Protein AF-A0A7W7EMN4-F1 (afdb_monomer)

Solvent-accessible surface area (backbone atoms only — not comparable to full-atom values): 3463 Å² total; per-residue (Å²): 133,84,83,81,56,67,66,57,59,47,42,53,50,17,45,52,53,15,51,62,70,38,55,67,67,43,71,67,42,90,50,65,66,57,31,53,63,45,44,55,61,16,50,52,46,11,51,56,46,28,50,53,50,48,53,51,54,59,60,72,74,108

Sequence (62 aa):
MSQDAPWLGGLLAAVNLGLKSIPFDRRRHRDWEIRLLAITPGVLASAEIGLKEHDRLALAKK

Structure (mmCIF, N/CA/C/O backbone):
data_AF-A0A7W7EMN4-F1
#
_entry.id   AF-A0A7W7EMN4-F1
#
loop_
_atom_site.group_PDB
_atom_site.id
_atom_site.type_symbol
_atom_site.label_atom_id
_atom_site.label_alt_id
_atom_site.label_comp_id
_atom_site.label_asym_id
_atom_site.label_entity_id
_atom_site.label_seq_id
_atom_site.pdbx_PDB_ins_code
_atom_site.Cartn_x
_atom_site.Cartn_y
_atom_site.Cartn_z
_atom_site.occupancy
_atom_site.B_iso_or_equiv
_atom_site.auth_seq_id
_atom_site.auth_comp_id
_atom_site.auth_asym_id
_atom_site.auth_atom_id
_atom_site.pdbx_PDB_model_num
ATOM 1 N N . MET A 1 1 ? -2.226 15.774 25.769 1.00 45.47 1 MET A N 1
ATOM 2 C CA . MET A 1 1 ? -2.375 14.804 24.662 1.00 45.47 1 MET A CA 1
ATOM 3 C C . MET A 1 1 ? -1.320 13.725 24.855 1.00 45.47 1 MET A C 1
ATOM 5 O O . MET A 1 1 ? -0.172 13.957 24.505 1.00 45.47 1 MET A O 1
ATOM 9 N N . SER A 1 2 ? -1.670 12.622 25.528 1.00 46.94 2 SER A N 1
ATOM 10 C CA . SER A 1 2 ? -0.738 11.503 25.757 1.00 46.94 2 SER A CA 1
ATOM 11 C C . SER A 1 2 ? -0.436 10.817 24.422 1.00 46.94 2 SER A C 1
ATOM 13 O O . SER A 1 2 ? -1.363 10.575 23.650 1.00 46.94 2 SER A O 1
ATOM 15 N N . GLN A 1 3 ? 0.845 10.593 24.126 1.00 55.62 3 GLN A N 1
ATOM 16 C CA . GLN A 1 3 ? 1.400 10.340 22.786 1.00 55.62 3 GLN A CA 1
ATOM 17 C C . GLN A 1 3 ? 1.450 8.860 22.371 1.00 55.62 3 GLN A C 1
ATOM 19 O O . GLN A 1 3 ? 2.222 8.493 21.488 1.00 55.62 3 GLN A O 1
ATOM 24 N N . ASP A 1 4 ? 0.586 8.012 22.918 1.00 57.50 4 ASP A N 1
ATOM 25 C CA . ASP A 1 4 ? 0.431 6.651 22.406 1.00 57.50 4 ASP A CA 1
ATOM 26 C C . ASP A 1 4 ? -0.564 6.710 21.253 1.00 57.50 4 ASP A C 1
ATOM 28 O O . ASP A 1 4 ? -1.781 6.660 21.428 1.00 57.50 4 ASP A O 1
ATOM 32 N N . ALA A 1 5 ? -0.029 6.949 20.061 1.00 65.50 5 ALA A N 1
ATOM 33 C CA . ALA A 1 5 ? -0.758 7.097 18.816 1.00 65.50 5 ALA A CA 1
ATOM 34 C C . ALA A 1 5 ? -0.856 5.733 18.089 1.00 65.50 5 ALA A C 1
ATOM 36 O O . ALA A 1 5 ? -0.097 5.506 17.148 1.00 65.50 5 ALA A O 1
ATOM 3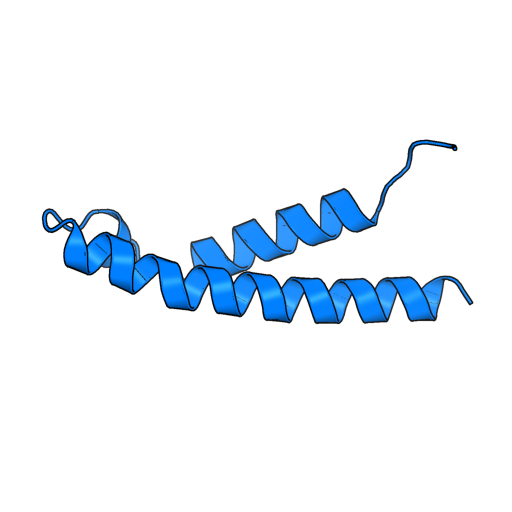7 N N . PRO A 1 6 ? -1.797 4.821 18.438 1.00 69.88 6 PRO A N 1
ATOM 38 C CA . PRO A 1 6 ? -1.913 3.503 17.793 1.00 69.88 6 PRO A CA 1
ATOM 39 C C . PRO A 1 6 ? -2.166 3.600 16.281 1.00 69.88 6 PRO A C 1
ATOM 41 O O . PRO A 1 6 ? -1.725 2.753 15.510 1.00 69.88 6 PRO A O 1
ATOM 44 N N . TRP A 1 7 ? -2.815 4.681 15.847 1.00 78.62 7 TRP A N 1
ATOM 45 C CA . TRP A 1 7 ? -3.027 5.023 14.443 1.00 78.62 7 TRP A CA 1
ATOM 46 C C . TRP A 1 7 ? -1.727 5.204 13.643 1.00 78.62 7 TRP A C 1
ATOM 48 O O . TRP A 1 7 ? -1.704 4.860 12.465 1.00 78.62 7 TRP A O 1
ATOM 58 N N . LEU A 1 8 ? -0.627 5.659 14.261 1.00 85.00 8 LEU A N 1
ATOM 59 C CA . LEU A 1 8 ? 0.667 5.799 13.580 1.00 85.00 8 LEU A CA 1
ATOM 60 C C . LEU A 1 8 ? 1.261 4.428 13.226 1.00 85.00 8 LEU A C 1
ATOM 62 O O . LEU A 1 8 ? 1.738 4.224 12.112 1.00 85.00 8 LEU A O 1
ATOM 66 N N . GLY A 1 9 ? 1.180 3.471 14.157 1.00 85.50 9 GLY A N 1
ATOM 67 C CA . GLY A 1 9 ? 1.597 2.087 13.920 1.00 85.50 9 GLY A CA 1
ATOM 68 C C . GLY A 1 9 ? 0.748 1.404 12.844 1.00 85.50 9 GLY A C 1
ATOM 69 O O . GLY A 1 9 ? 1.296 0.766 11.946 1.00 85.50 9 GLY A O 1
ATOM 70 N N . GLY A 1 10 ? -0.575 1.603 12.884 1.00 89.62 10 GLY A N 1
ATOM 71 C CA . GLY A 1 10 ? -1.503 1.097 11.865 1.00 89.62 10 GLY A CA 1
ATOM 72 C C . GLY A 1 10 ? -1.235 1.675 10.472 1.00 89.62 10 GLY A C 1
ATOM 73 O O . GLY A 1 10 ? -1.177 0.931 9.495 1.00 89.62 10 GLY A O 1
ATOM 74 N N . LEU A 1 11 ? -0.975 2.983 10.379 1.00 89.75 11 LEU A N 1
ATOM 75 C CA . LEU A 1 11 ? -0.638 3.652 9.121 1.00 89.75 11 LEU A CA 1
ATOM 76 C C . LEU A 1 11 ? 0.680 3.132 8.530 1.00 89.75 11 LEU A C 1
ATOM 78 O O . LEU A 1 11 ? 0.738 2.800 7.348 1.00 89.75 11 LEU A O 1
ATOM 82 N N . LEU A 1 12 ? 1.733 3.017 9.345 1.00 91.31 12 LEU A N 1
ATOM 83 C CA . LEU A 1 12 ? 3.033 2.496 8.906 1.00 91.31 12 LEU A CA 1
ATOM 84 C C . LEU A 1 12 ? 2.933 1.039 8.430 1.00 91.31 12 LEU A C 1
ATOM 86 O O . LEU A 1 12 ? 3.528 0.678 7.411 1.00 91.31 12 LEU A O 1
ATOM 90 N N . ALA A 1 13 ? 2.161 0.207 9.134 1.00 92.75 13 ALA A N 1
ATOM 91 C CA . ALA A 1 13 ? 1.901 -1.170 8.729 1.00 92.75 13 ALA A CA 1
ATOM 92 C C . ALA A 1 13 ? 1.136 -1.236 7.397 1.00 92.75 13 ALA A C 1
ATOM 94 O O . ALA A 1 13 ? 1.525 -2.005 6.515 1.00 92.75 13 ALA A O 1
ATOM 95 N N . ALA A 1 14 ? 0.110 -0.398 7.220 1.00 94.31 14 ALA A N 1
ATOM 96 C CA . ALA A 1 14 ? -0.673 -0.315 5.991 1.00 94.31 14 ALA A CA 1
ATOM 97 C C . ALA A 1 14 ? 0.179 0.112 4.785 1.00 94.31 14 ALA A C 1
ATOM 99 O O . ALA A 1 14 ? 0.136 -0.540 3.742 1.00 94.31 14 ALA A O 1
ATOM 100 N N . VAL A 1 15 ? 1.020 1.140 4.952 1.00 93.81 15 VAL A N 1
ATOM 101 C CA . VAL A 1 15 ? 1.961 1.605 3.919 1.00 93.81 15 VAL A CA 1
ATOM 102 C C . VAL A 1 15 ? 2.967 0.517 3.551 1.00 93.81 15 VAL A C 1
ATOM 104 O O . VAL A 1 15 ? 3.174 0.225 2.375 1.00 93.81 15 VAL A O 1
ATOM 107 N N . ASN A 1 16 ? 3.584 -0.135 4.538 1.00 93.50 16 ASN A N 1
ATOM 108 C CA . ASN A 1 16 ? 4.534 -1.213 4.272 1.00 93.50 16 ASN A CA 1
ATOM 109 C C . ASN A 1 16 ? 3.868 -2.389 3.539 1.00 93.50 16 ASN A C 1
ATOM 111 O O . ASN A 1 16 ? 4.452 -2.955 2.616 1.00 93.50 16 ASN A O 1
ATOM 115 N N . LEU A 1 17 ? 2.642 -2.752 3.926 1.00 93.94 17 LEU A N 1
ATOM 116 C CA . LEU A 1 17 ? 1.907 -3.857 3.318 1.00 93.94 17 LEU A CA 1
ATOM 117 C C . LEU A 1 17 ? 1.510 -3.542 1.868 1.00 93.94 17 LEU A C 1
ATOM 119 O O . LEU A 1 17 ? 1.758 -4.359 0.978 1.00 93.94 17 LEU A O 1
ATOM 123 N N . GLY A 1 18 ? 0.993 -2.339 1.603 1.00 91.56 18 GLY A N 1
ATOM 124 C CA . GLY A 1 18 ? 0.651 -1.911 0.249 1.00 91.56 18 GLY A CA 1
ATOM 125 C C . GLY A 1 18 ? 1.878 -1.769 -0.657 1.00 91.56 18 GLY A C 1
ATOM 126 O O . GLY A 1 18 ? 1.860 -2.250 -1.787 1.00 91.56 18 GLY A O 1
ATOM 127 N N . LEU A 1 19 ? 3.000 -1.233 -0.169 1.00 92.94 19 LEU A N 1
ATOM 128 C CA . LEU A 1 19 ? 4.238 -1.138 -0.960 1.00 92.94 19 LEU A CA 1
ATOM 129 C C . LEU A 1 19 ? 4.930 -2.494 -1.187 1.00 92.94 19 LEU A C 1
ATOM 131 O O . LEU A 1 19 ? 5.573 -2.704 -2.224 1.00 92.94 19 LEU A O 1
ATOM 135 N N . LYS A 1 20 ? 4.794 -3.445 -0.253 1.00 93.88 20 LYS A N 1
ATOM 136 C CA . LYS A 1 20 ? 5.294 -4.817 -0.436 1.00 93.88 20 LYS A CA 1
ATOM 137 C C . LYS A 1 20 ? 4.578 -5.555 -1.565 1.00 93.88 20 LYS A C 1
ATOM 139 O O . LYS A 1 20 ? 5.231 -6.374 -2.211 1.00 93.88 20 LYS A O 1
ATOM 144 N N . SER A 1 21 ? 3.312 -5.224 -1.837 1.00 91.12 21 SER A N 1
ATOM 145 C CA . SER A 1 21 ? 2.529 -5.813 -2.936 1.00 91.12 21 SER A CA 1
ATOM 146 C C . SER A 1 21 ? 3.100 -5.518 -4.330 1.00 91.12 21 SER A C 1
ATOM 148 O O . SER A 1 21 ? 2.846 -6.26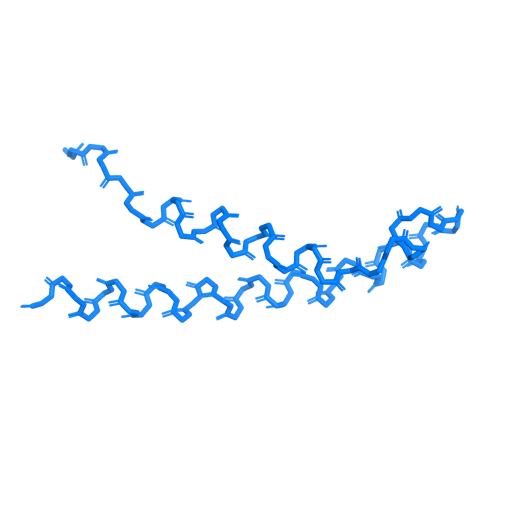1 -5.275 1.00 91.12 21 SER A O 1
ATOM 150 N N . ILE A 1 22 ? 3.922 -4.471 -4.462 1.00 92.69 22 ILE A N 1
ATOM 151 C CA . ILE A 1 22 ? 4.579 -4.123 -5.722 1.00 92.69 22 ILE A CA 1
ATOM 152 C C . ILE A 1 22 ? 5.641 -5.194 -6.041 1.00 92.69 22 ILE A C 1
ATOM 154 O O . ILE A 1 22 ? 6.547 -5.402 -5.236 1.00 92.69 22 ILE A O 1
ATOM 158 N N . PRO A 1 23 ? 5.618 -5.874 -7.199 1.00 90.69 23 PRO A N 1
ATOM 159 C CA . PRO A 1 23 ? 6.645 -6.856 -7.539 1.00 90.69 23 PRO A CA 1
ATOM 160 C C . PRO A 1 23 ? 8.050 -6.242 -7.575 1.00 90.69 23 PRO A C 1
ATOM 162 O O . PRO A 1 23 ? 8.244 -5.112 -8.025 1.00 90.69 23 PRO A O 1
ATOM 165 N N . PHE A 1 24 ? 9.055 -6.999 -7.132 1.00 89.25 24 PHE A N 1
ATOM 166 C CA . PHE A 1 24 ? 10.446 -6.535 -7.096 1.00 89.25 24 PHE A CA 1
ATOM 167 C C . PHE A 1 24 ? 10.973 -6.100 -8.468 1.00 89.25 24 PHE A C 1
ATOM 169 O O . PHE A 1 24 ? 11.628 -5.064 -8.558 1.00 89.25 24 PHE A O 1
ATOM 176 N N . ASP A 1 25 ? 10.634 -6.852 -9.515 1.00 87.38 25 ASP A N 1
ATOM 177 C CA . ASP A 1 25 ? 11.016 -6.554 -10.896 1.00 87.38 25 ASP A CA 1
ATOM 178 C C . ASP A 1 25 ? 10.504 -5.173 -11.344 1.00 87.38 25 ASP A C 1
ATOM 180 O O . ASP A 1 25 ? 11.262 -4.350 -11.849 1.00 87.38 25 ASP A O 1
ATOM 184 N N . ARG A 1 26 ? 9.255 -4.835 -10.992 1.00 88.44 26 ARG A N 1
ATOM 185 C CA . ARG A 1 26 ? 8.674 -3.508 -11.250 1.00 88.44 26 ARG A CA 1
ATOM 186 C C . ARG A 1 26 ? 9.300 -2.405 -10.393 1.00 88.44 26 ARG A C 1
ATOM 188 O O . ARG A 1 26 ? 9.475 -1.289 -10.871 1.00 88.44 26 ARG A O 1
ATOM 195 N N . ARG A 1 27 ? 9.686 -2.701 -9.142 1.00 86.25 27 ARG A N 1
ATOM 196 C CA . ARG A 1 27 ? 10.384 -1.738 -8.261 1.00 86.25 27 ARG A CA 1
ATOM 197 C C . ARG A 1 27 ? 11.796 -1.402 -8.747 1.00 86.25 27 ARG A C 1
ATOM 199 O O . ARG A 1 27 ? 12.250 -0.277 -8.538 1.00 86.25 27 ARG A O 1
ATOM 206 N N . ARG A 1 28 ? 12.491 -2.368 -9.358 1.00 89.38 28 ARG A N 1
ATOM 207 C CA . ARG A 1 28 ? 13.858 -2.220 -9.893 1.00 89.38 28 ARG A CA 1
ATOM 208 C C . ARG A 1 28 ? 13.914 -2.037 -11.410 1.00 89.38 28 ARG A C 1
ATOM 210 O O . ARG A 1 28 ? 15.003 -2.076 -11.978 1.00 89.38 28 ARG A O 1
ATOM 217 N N . HIS A 1 29 ? 12.774 -1.806 -12.051 1.00 93.75 29 HIS A N 1
ATOM 218 C CA . HIS A 1 29 ? 12.719 -1.603 -13.488 1.00 93.75 29 HIS A CA 1
ATOM 219 C C . HIS A 1 29 ? 13.568 -0.388 -13.890 1.00 93.75 29 HIS A C 1
ATOM 221 O O . HIS A 1 29 ? 13.568 0.635 -13.209 1.00 93.75 29 HIS A O 1
ATOM 227 N N . ARG A 1 30 ? 14.324 -0.491 -14.986 1.00 93.50 30 ARG A N 1
ATOM 228 C CA . ARG A 1 30 ? 15.214 0.596 -15.436 1.00 93.50 30 ARG A CA 1
ATOM 229 C C . ARG A 1 30 ? 14.435 1.826 -15.910 1.00 93.50 30 ARG A C 1
ATOM 231 O O . ARG A 1 30 ? 14.933 2.943 -15.810 1.00 93.50 30 ARG A O 1
ATOM 238 N N . ASP A 1 31 ? 13.222 1.599 -16.402 1.00 95.19 31 ASP A N 1
ATOM 239 C CA . ASP A 1 31 ? 12.291 2.643 -16.819 1.00 95.19 31 ASP A CA 1
ATOM 240 C C . ASP A 1 31 ? 11.579 3.288 -15.616 1.00 95.19 31 ASP A C 1
ATOM 242 O O . ASP A 1 31 ? 11.008 2.600 -14.765 1.00 95.19 31 ASP A O 1
ATOM 246 N N . TRP A 1 32 ? 11.613 4.618 -15.563 1.00 92.94 32 TRP A N 1
ATOM 247 C CA . TRP A 1 32 ? 10.986 5.425 -14.523 1.00 9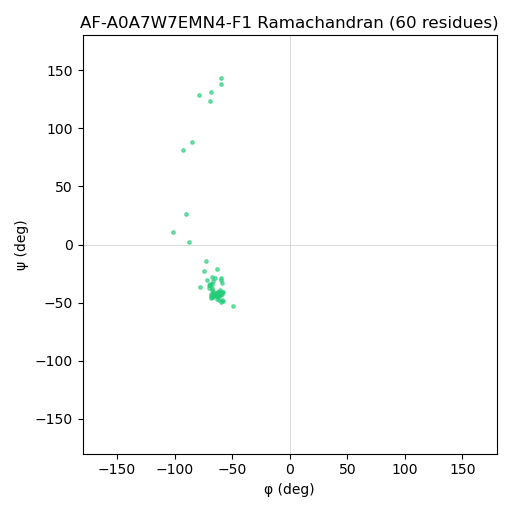2.94 32 TRP A CA 1
ATOM 248 C C . TRP A 1 32 ? 9.455 5.386 -14.596 1.00 92.94 32 TRP A C 1
ATOM 250 O O . TRP A 1 32 ? 8.809 5.382 -13.548 1.00 92.94 32 TRP A O 1
ATOM 260 N N . GLU A 1 33 ? 8.875 5.298 -15.793 1.00 95.50 33 GLU A N 1
ATOM 261 C CA . GLU A 1 33 ? 7.428 5.275 -15.994 1.00 95.50 33 GLU A CA 1
ATOM 262 C C . GLU A 1 33 ? 6.840 3.992 -15.406 1.00 95.50 33 GLU A C 1
ATOM 264 O O . GLU A 1 33 ? 5.901 4.033 -14.612 1.00 95.50 33 GLU A O 1
ATOM 269 N N . ILE A 1 34 ? 7.481 2.851 -15.677 1.00 94.50 34 ILE A N 1
ATOM 270 C CA . ILE A 1 34 ? 7.098 1.554 -15.104 1.00 94.50 34 ILE A CA 1
ATOM 271 C C . ILE A 1 34 ? 7.183 1.573 -13.575 1.00 94.50 34 ILE A C 1
ATOM 273 O O . ILE A 1 34 ? 6.306 1.031 -12.899 1.00 94.50 34 ILE A O 1
ATOM 277 N N . ARG A 1 35 ? 8.204 2.228 -13.009 1.00 92.81 35 ARG A N 1
ATOM 278 C CA . ARG A 1 35 ? 8.341 2.372 -11.553 1.00 92.81 35 ARG A CA 1
ATOM 279 C C . ARG A 1 35 ? 7.225 3.226 -10.958 1.00 92.81 35 ARG A C 1
ATOM 281 O O . ARG A 1 35 ? 6.680 2.849 -9.924 1.00 92.81 35 ARG A O 1
ATOM 288 N N . LEU A 1 36 ? 6.874 4.345 -11.590 1.00 93.12 36 LEU A N 1
ATOM 289 C CA . LEU A 1 36 ? 5.797 5.218 -11.114 1.00 93.12 36 LEU A CA 1
ATOM 290 C C . LEU A 1 36 ? 4.427 4.553 -11.237 1.00 93.12 36 LEU A C 1
ATOM 292 O O . LEU A 1 36 ? 3.675 4.528 -10.264 1.00 93.12 36 LEU A O 1
ATOM 296 N N . LEU A 1 37 ? 4.135 3.939 -12.385 1.00 93.88 37 LEU A N 1
ATOM 297 C CA . LEU A 1 37 ? 2.896 3.191 -12.605 1.00 93.88 37 LEU A CA 1
ATOM 298 C C . LEU A 1 37 ? 2.735 2.048 -11.596 1.00 93.88 37 LEU A C 1
ATOM 300 O O . LEU A 1 37 ? 1.621 1.749 -11.174 1.00 93.88 37 LEU A O 1
ATOM 304 N N . ALA A 1 38 ? 3.837 1.427 -11.169 1.00 93.25 38 ALA A N 1
ATOM 305 C CA . ALA A 1 38 ? 3.819 0.368 -10.168 1.00 93.25 38 ALA A CA 1
ATOM 306 C C . ALA A 1 38 ? 3.570 0.870 -8.732 1.00 93.25 38 ALA A C 1
ATOM 308 O O . ALA A 1 38 ? 3.107 0.090 -7.901 1.00 93.25 38 ALA A O 1
ATOM 309 N N . ILE A 1 39 ? 3.841 2.145 -8.426 1.00 93.00 39 ILE A N 1
ATOM 310 C CA . ILE A 1 39 ? 3.606 2.733 -7.095 1.00 93.00 39 ILE A CA 1
ATOM 311 C C . ILE A 1 39 ? 2.124 3.054 -6.878 1.00 93.00 39 ILE A C 1
ATOM 313 O O . ILE A 1 39 ? 1.621 2.824 -5.780 1.00 93.00 39 ILE A O 1
ATOM 317 N N . THR A 1 40 ? 1.407 3.508 -7.908 1.00 94.94 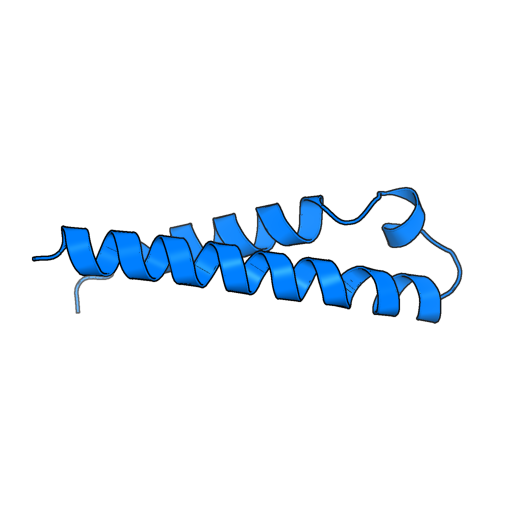40 THR A N 1
ATOM 318 C CA . THR A 1 40 ? -0.027 3.841 -7.835 1.00 94.94 40 THR A CA 1
ATOM 319 C C . THR A 1 40 ? -0.891 2.750 -7.180 1.00 94.94 40 THR A C 1
ATOM 321 O O . THR A 1 40 ? -1.576 3.055 -6.201 1.00 94.94 40 THR A O 1
ATOM 324 N N . PRO A 1 41 ? -0.849 1.473 -7.619 1.00 94.00 41 PRO A N 1
ATOM 325 C CA . PRO A 1 41 ? -1.629 0.417 -6.974 1.00 94.00 41 PRO A CA 1
ATOM 326 C C . PRO A 1 41 ? -1.158 0.117 -5.542 1.00 94.00 41 PRO A C 1
ATOM 328 O O . PRO A 1 41 ? -1.977 -0.219 -4.691 1.00 94.00 41 PRO A O 1
ATOM 331 N N . GLY A 1 42 ? 0.136 0.277 -5.241 1.00 93.44 42 GLY A N 1
ATOM 332 C CA . GLY A 1 42 ? 0.662 0.095 -3.886 1.00 93.44 42 GLY A CA 1
ATOM 333 C C . GLY A 1 42 ? 0.172 1.167 -2.907 1.00 93.44 42 GLY A C 1
ATOM 334 O O . GLY A 1 42 ? -0.129 0.860 -1.752 1.00 93.44 42 GLY A O 1
ATOM 335 N N . VAL A 1 43 ? 0.039 2.416 -3.365 1.00 95.25 43 VAL A N 1
ATOM 336 C CA . VAL A 1 43 ? -0.534 3.521 -2.578 1.00 95.25 43 VAL A CA 1
ATOM 337 C C . VAL A 1 43 ? -2.027 3.301 -2.343 1.00 95.25 43 VAL A C 1
ATOM 339 O O . VAL A 1 43 ? -2.483 3.441 -1.209 1.00 95.25 43 VAL A O 1
ATOM 342 N N . LEU A 1 44 ? -2.773 2.892 -3.374 1.00 95.31 44 LEU A N 1
ATOM 343 C CA . LEU A 1 44 ? -4.199 2.585 -3.246 1.00 95.31 44 LEU A CA 1
ATOM 344 C C . LEU A 1 44 ? -4.443 1.465 -2.223 1.00 95.31 44 LEU A C 1
ATOM 346 O O . LEU A 1 44 ? -5.211 1.650 -1.283 1.00 95.31 44 LEU A O 1
ATOM 350 N N . ALA A 1 45 ? -3.714 0.352 -2.338 1.00 95.31 45 ALA A N 1
ATOM 351 C CA . ALA A 1 45 ? -3.808 -0.751 -1.384 1.00 95.31 45 ALA A CA 1
ATOM 352 C C . ALA A 1 45 ? -3.473 -0.303 0.050 1.00 95.31 45 ALA A C 1
ATOM 354 O O . ALA A 1 45 ? -4.154 -0.686 1.000 1.00 95.31 45 ALA A O 1
ATOM 355 N N . SER A 1 46 ? -2.453 0.548 0.216 1.00 95.12 46 SER A N 1
ATOM 356 C CA . SER A 1 46 ? -2.091 1.111 1.525 1.00 95.12 46 SER A CA 1
ATOM 357 C C . SER A 1 46 ? -3.236 1.924 2.136 1.00 95.12 46 SER A C 1
ATOM 359 O O . SER A 1 46 ? -3.519 1.785 3.324 1.00 95.12 46 SER A O 1
ATOM 361 N N . ALA A 1 47 ? -3.908 2.756 1.334 1.00 94.06 47 ALA A N 1
ATOM 362 C CA . ALA A 1 47 ? -5.032 3.572 1.785 1.00 94.06 47 ALA A CA 1
ATOM 363 C C . ALA A 1 47 ? -6.229 2.707 2.205 1.00 94.06 47 ALA A C 1
ATOM 365 O O . ALA A 1 47 ? -6.809 2.930 3.266 1.00 94.06 47 ALA A O 1
ATOM 366 N N . GLU A 1 48 ? -6.557 1.676 1.426 1.00 94.62 48 GLU A N 1
ATOM 367 C CA . GLU A 1 48 ? -7.638 0.740 1.751 1.00 94.62 48 GLU A CA 1
ATOM 368 C C . GLU A 1 48 ? -7.383 -0.019 3.059 1.00 94.62 48 GLU A C 1
ATOM 370 O O . GLU A 1 48 ? -8.292 -0.186 3.875 1.00 94.62 48 GLU A O 1
ATOM 375 N N . ILE A 1 49 ? -6.147 -0.478 3.274 1.00 94.00 49 ILE A N 1
ATOM 376 C CA . ILE A 1 49 ? -5.753 -1.169 4.508 1.00 94.00 49 ILE A CA 1
ATOM 377 C C . ILE A 1 49 ? -5.803 -0.200 5.696 1.00 94.00 49 ILE A C 1
ATOM 379 O O . ILE A 1 49 ? -6.331 -0.548 6.752 1.00 94.00 49 ILE A O 1
ATOM 383 N N . GLY A 1 50 ? -5.287 1.019 5.521 1.00 91.50 50 GLY A N 1
ATOM 384 C CA . GLY A 1 50 ? -5.260 2.042 6.565 1.00 91.50 50 GLY A CA 1
ATOM 385 C C . GLY A 1 50 ? -6.654 2.482 7.006 1.00 91.50 50 GLY A C 1
ATOM 386 O O . GLY A 1 50 ? -6.892 2.607 8.203 1.00 91.50 50 GLY A O 1
ATOM 387 N N . LEU A 1 51 ? -7.588 2.655 6.065 1.00 92.62 51 LEU A N 1
ATOM 388 C CA . LEU A 1 51 ? -8.984 2.990 6.366 1.00 92.62 51 LEU A CA 1
ATOM 389 C C . LEU A 1 51 ? -9.676 1.876 7.157 1.00 92.62 51 LEU A C 1
ATOM 391 O O . LEU A 1 51 ? -10.300 2.149 8.177 1.00 92.62 51 LEU A O 1
ATOM 395 N N . LYS A 1 52 ? -9.489 0.612 6.760 1.00 91.31 52 LYS A N 1
ATOM 396 C CA . LYS A 1 52 ? -10.048 -0.536 7.492 1.00 91.31 52 LYS A CA 1
ATOM 397 C C . LYS A 1 52 ? -9.522 -0.625 8.924 1.00 91.31 52 LYS A C 1
ATOM 399 O O . LYS A 1 52 ? -10.296 -0.871 9.846 1.00 91.31 52 LYS A O 1
ATOM 404 N N . GLU A 1 53 ? -8.219 -0.429 9.124 1.00 90.44 53 GLU A N 1
ATOM 405 C CA . GLU A 1 53 ? -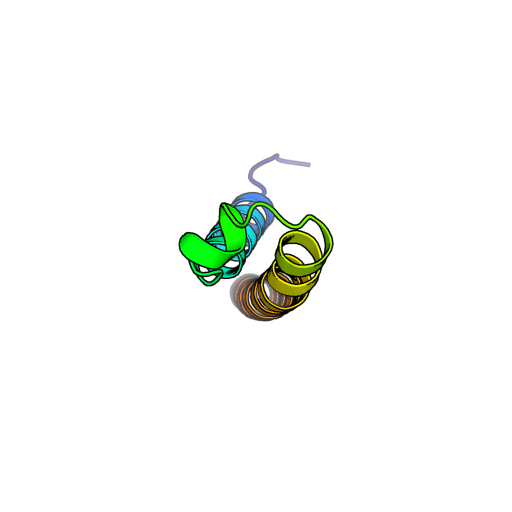7.637 -0.453 10.471 1.00 90.44 53 GLU A CA 1
ATOM 406 C C . GLU A 1 53 ? -8.060 0.767 11.294 1.00 90.44 53 GLU A C 1
ATOM 408 O O . GLU A 1 53 ? -8.346 0.634 12.482 1.00 90.44 53 GLU A O 1
ATOM 413 N N . HIS A 1 54 ? -8.161 1.944 10.672 1.00 89.69 54 HIS A N 1
ATOM 414 C CA . HIS A 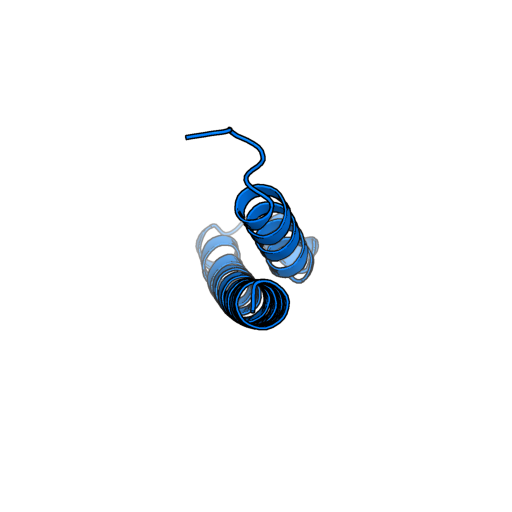1 54 ? -8.707 3.131 11.320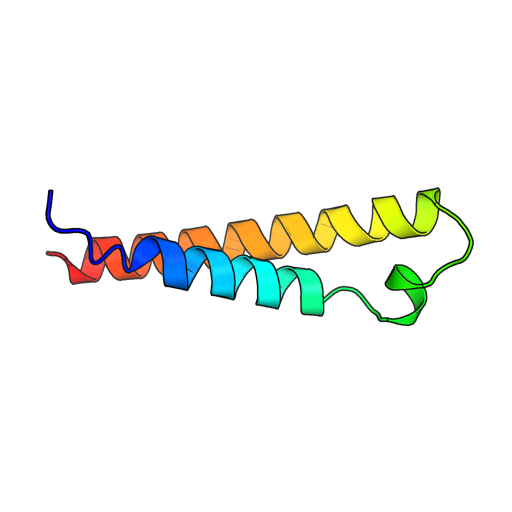 1.00 89.69 54 HIS A CA 1
ATOM 415 C C . HIS A 1 54 ? -10.135 2.880 11.817 1.00 89.69 54 HIS A C 1
ATOM 417 O O . HIS A 1 54 ? -10.414 3.124 12.990 1.00 89.69 54 HIS A O 1
ATOM 423 N N . ASP A 1 55 ? -11.010 2.331 10.972 1.00 88.62 55 ASP A N 1
ATOM 424 C CA . ASP A 1 55 ? -12.393 2.015 11.336 1.00 88.62 55 ASP A CA 1
ATOM 425 C C . ASP A 1 55 ? -12.453 0.975 12.462 1.00 88.62 55 ASP A C 1
ATOM 427 O O . ASP A 1 55 ? -13.208 1.139 13.423 1.00 88.62 55 ASP A O 1
ATOM 431 N N . ARG A 1 56 ? -11.596 -0.056 12.415 1.00 88.31 56 ARG A N 1
ATOM 432 C CA . ARG A 1 56 ? -11.470 -1.055 13.488 1.00 88.31 56 ARG A CA 1
ATOM 433 C C . ARG A 1 56 ? -11.081 -0.412 14.821 1.00 88.31 56 ARG A C 1
ATOM 435 O O . ARG A 1 56 ? -11.691 -0.709 15.847 1.00 88.31 56 ARG A O 1
ATOM 442 N N . LEU A 1 57 ? -10.072 0.460 14.816 1.00 88.00 57 LEU A N 1
ATOM 443 C CA . LEU A 1 57 ? -9.599 1.160 16.013 1.00 88.00 57 LEU A CA 1
ATOM 444 C C . LEU A 1 57 ? -10.620 2.183 16.524 1.00 88.00 57 LEU A C 1
ATOM 446 O O . LEU A 1 57 ? -10.743 2.359 17.735 1.00 88.00 57 LEU A O 1
ATOM 450 N N . ALA A 1 58 ? -11.359 2.839 15.629 1.00 87.81 58 ALA A N 1
AT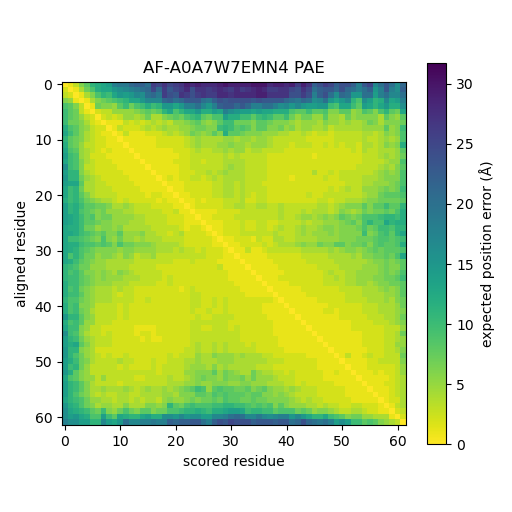OM 451 C CA . ALA A 1 58 ? -12.425 3.767 15.985 1.00 87.81 58 ALA A CA 1
ATOM 452 C C . ALA A 1 58 ? -13.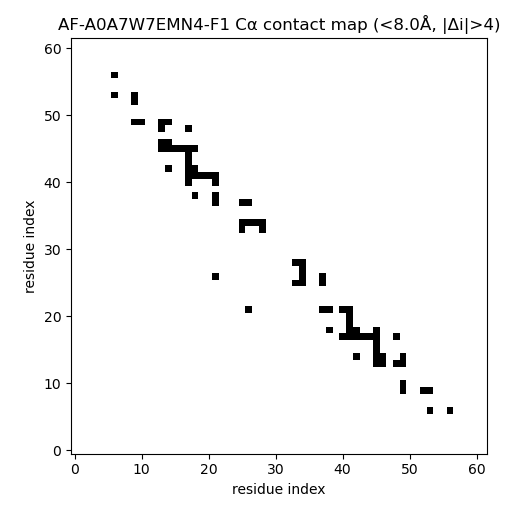598 3.043 16.664 1.00 87.81 58 ALA A C 1
ATOM 454 O O . ALA A 1 58 ? -14.104 3.525 17.675 1.00 87.81 58 ALA A O 1
ATOM 455 N N . LEU A 1 59 ? -13.987 1.866 16.159 1.00 86.81 59 LEU A N 1
ATOM 456 C CA . LEU A 1 59 ? -15.018 1.023 16.772 1.00 86.81 59 LEU A CA 1
ATOM 457 C C . LEU A 1 59 ? -14.577 0.440 18.120 1.00 86.81 59 LEU A C 1
ATOM 459 O O . LEU A 1 59 ? -15.377 0.403 19.045 1.00 86.81 59 LEU A O 1
ATOM 463 N N . ALA A 1 60 ? -13.314 0.026 18.256 1.00 86.38 60 ALA A N 1
ATOM 464 C CA . ALA A 1 60 ? -12.780 -0.543 19.498 1.00 86.38 60 ALA A CA 1
ATOM 465 C C . ALA A 1 60 ? -12.556 0.489 20.623 1.00 86.38 60 ALA A C 1
ATOM 467 O O . ALA A 1 60 ? -12.326 0.108 21.767 1.00 86.38 60 ALA A O 1
ATOM 468 N N . LYS A 1 61 ? -12.575 1.790 20.303 1.00 74.31 61 LYS A N 1
ATOM 469 C CA . LYS A 1 61 ? -12.479 2.889 21.278 1.00 74.31 61 LYS A CA 1
ATOM 470 C C . LYS A 1 61 ? -13.833 3.315 21.867 1.00 74.31 61 LYS A C 1
ATOM 472 O O . LYS A 1 61 ? -13.860 4.267 22.648 1.00 74.31 61 LYS A O 1
ATOM 477 N N . LYS A 1 62 ? -14.923 2.651 21.484 1.00 55.06 62 LYS A N 1
ATOM 478 C CA . LYS A 1 62 ? -16.264 2.806 22.058 1.00 55.06 62 LYS A CA 1
ATOM 479 C C . LYS A 1 62 ? -16.541 1.681 23.046 1.00 55.06 62 LYS A C 1
ATOM 481 O O . LYS A 1 62 ? -17.197 1.984 24.063 1.00 55.06 62 LYS A O 1
#

InterPro domains:
  IPR011670 Domain of unknown function DUF1612 [PF07756] (12-61)

Secondary structure (DSSP, 8-state):
-----HHHHHHHHHHHHHHHTS-HHHHT-S-HHHHHHHHHHHHHHHHHHHHHHHHHHHHHT-

pLDDT: mean 87.27, std 11.93, range [45.47, 95.5]

Mean predicted aligned error: 5.53 Å

Nearest PDB structures (foldseek):
  8j7a-assembly1_K  TM=5.442E-01  e=5.339E+00  Arabidopsis thaliana
  5ffc-assembly2_B  TM=5.289E-01  e=7.284E+00  Synechocystis sp. PCC 6803
  5ffe-assembly1_A  TM=5.181E-01  e=8.775E+00  Synechocystis sp. PCC 6803

Foldseek 3Di:
DPPPPVLVVQLVVLLVVLLVPQDPCQCPPPDPVSVVVSVVRSVVSSVVSSVVVVVVVVVVVD

Radius of gyration: 14.77 Å; Cα contacts (8 Å, |Δi|>4): 42; chains: 1; bounding box: 32×22×43 Å

Organism: NCBI:txid29450